Protein AF-A0A1J3G6I6-F1 (afdb_monomer_lite)

Secondary structure (DSSP, 8-state):
------------------------PPPPS-----HHHHHHHHHHHHHHHHHHHS---SSHHHHHHHHHHHHHHTSS---HHHHHHHHHHHHTT--HHHHHHHHHHHHHHHHHHHHHHT-

Radius of 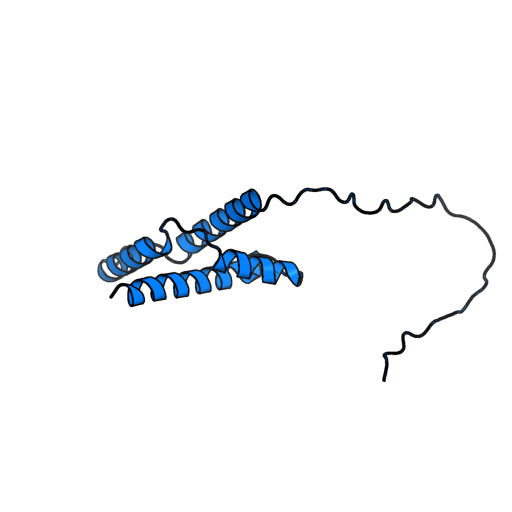gyration: 25.13 Å; chains: 1; bounding box: 49×40×76 Å

InterPro domains:
  IPR000092 Polyprenyl synthetase-like [PF00348] (64-119)
  IPR008949 Isoprenoid synthase domain superfamily [G3DSA:1.10.600.10] (36-119)
  IPR008949 Isoprenoid synthase domain superfamily [SSF48576] (38-119)

Structure (mmCIF, N/CA/C/O backbone):
data_AF-A0A1J3G6I6-F1
#
_entry.id   AF-A0A1J3G6I6-F1
#
loop_
_atom_site.group_PDB
_atom_site.id
_atom_site.type_symbol
_atom_site.label_atom_id
_atom_site.label_alt_id
_atom_site.label_comp_id
_atom_site.label_asym_id
_atom_site.label_entity_id
_atom_site.label_seq_id
_atom_site.pdbx_PDB_ins_code
_atom_site.Cartn_x
_atom_site.Cartn_y
_atom_site.Cartn_z
_atom_site.occupancy
_atom_site.B_iso_or_equiv
_atom_site.auth_seq_id
_atom_site.auth_comp_id
_atom_site.auth_asym_id
_atom_site.auth_atom_id
_atom_site.pdbx_PDB_model_num
ATOM 1 N N . MET A 1 1 ? -23.377 -26.642 28.041 1.00 45.34 1 MET A N 1
ATOM 2 C CA . MET A 1 1 ? -22.187 -25.865 28.446 1.00 45.34 1 MET A CA 1
ATOM 3 C C . MET A 1 1 ? -22.392 -24.410 28.052 1.00 45.34 1 MET A C 1
ATOM 5 O O . MET A 1 1 ? -22.460 -24.117 26.869 1.00 45.34 1 MET A O 1
ATOM 9 N N . ARG A 1 2 ? -22.586 -23.530 29.040 1.00 39.66 2 ARG A N 1
ATOM 10 C CA . ARG A 1 2 ? -22.661 -22.064 28.912 1.00 39.66 2 ARG A CA 1
ATOM 11 C C . ARG A 1 2 ? -21.698 -21.482 29.962 1.00 39.66 2 ARG A C 1
ATOM 13 O O . ARG A 1 2 ? -21.646 -22.069 31.049 1.00 39.66 2 ARG A O 1
ATOM 20 N N . PRO A 1 3 ? -20.928 -20.415 29.690 1.00 40.28 3 PRO A N 1
ATOM 21 C CA . PRO A 1 3 ? -19.975 -19.895 30.665 1.00 40.28 3 PRO A CA 1
ATOM 22 C C . PRO A 1 3 ? -20.711 -19.237 31.835 1.00 40.28 3 PRO A C 1
ATOM 24 O O . PRO A 1 3 ? -21.646 -18.461 31.645 1.00 40.28 3 PRO A O 1
ATOM 27 N N . ARG A 1 4 ? -20.285 -19.592 33.049 1.00 39.97 4 ARG A N 1
ATOM 28 C CA . ARG A 1 4 ? -20.741 -19.031 34.321 1.00 39.97 4 ARG A CA 1
ATOM 29 C C . ARG A 1 4 ? -20.106 -17.652 34.499 1.00 39.97 4 ARG A C 1
ATOM 31 O O . ARG A 1 4 ? -18.897 -17.577 34.685 1.00 39.97 4 ARG A O 1
ATOM 38 N N . TYR A 1 5 ? -20.907 -16.593 34.511 1.00 42.34 5 TYR A N 1
ATOM 39 C CA . TYR A 1 5 ? -20.525 -15.361 35.198 1.00 42.34 5 TYR A CA 1
ATOM 40 C C . TYR A 1 5 ? -21.122 -15.420 36.603 1.00 42.34 5 TYR A C 1
ATOM 42 O O . TYR A 1 5 ? -22.336 -15.424 36.792 1.00 42.34 5 TYR A O 1
ATOM 50 N N . THR A 1 6 ? -20.243 -15.580 37.585 1.00 43.16 6 THR A N 1
ATOM 51 C CA . THR A 1 6 ? -20.537 -15.588 39.016 1.00 43.16 6 THR A CA 1
ATOM 52 C C . THR A 1 6 ? -21.027 -14.214 39.462 1.00 43.16 6 THR A C 1
ATOM 54 O O . THR A 1 6 ? -20.277 -13.242 39.416 1.00 43.16 6 THR A O 1
ATOM 57 N N . ALA A 1 7 ? -22.276 -14.146 39.922 1.00 40.06 7 ALA A N 1
ATOM 58 C CA . ALA A 1 7 ? -22.781 -13.039 40.720 1.00 40.06 7 ALA A CA 1
ATOM 59 C C . ALA A 1 7 ? -22.099 -13.075 42.096 1.00 40.06 7 ALA A C 1
ATOM 61 O O . ALA A 1 7 ? -22.251 -14.042 42.840 1.00 40.06 7 ALA A O 1
ATOM 62 N N . PHE A 1 8 ? -21.327 -12.038 42.418 1.00 37.97 8 PHE A N 1
ATOM 63 C CA . PHE A 1 8 ? -20.769 -11.832 43.750 1.00 37.97 8 PHE A CA 1
ATOM 64 C C . PHE A 1 8 ? -21.633 -10.792 44.471 1.00 37.97 8 PHE A C 1
ATOM 66 O O . PHE A 1 8 ? -21.494 -9.589 44.264 1.00 37.97 8 PHE A O 1
ATOM 73 N N . THR A 1 9 ? -22.581 -11.270 45.272 1.00 41.25 9 THR A N 1
ATOM 74 C CA . THR A 1 9 ? -23.366 -10.473 46.222 1.00 41.25 9 THR A CA 1
ATOM 75 C C . THR A 1 9 ? -22.739 -10.579 47.602 1.00 41.25 9 THR A C 1
ATOM 77 O O . THR A 1 9 ? -22.833 -11.641 48.211 1.00 41.25 9 THR A O 1
ATOM 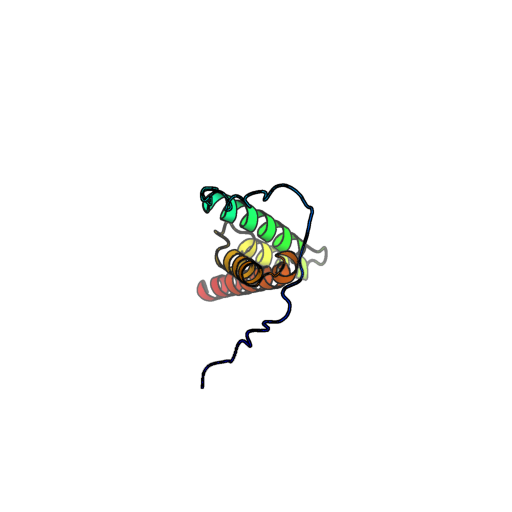80 N N . VAL A 1 10 ? -22.177 -9.486 48.127 1.00 38.53 10 VAL A N 1
ATOM 81 C CA . VAL A 1 10 ? -22.011 -9.294 49.576 1.00 38.53 10 VAL A CA 1
ATOM 82 C C . VAL A 1 10 ? -22.066 -7.799 49.909 1.00 38.53 10 VAL A C 1
ATOM 84 O O . VAL A 1 10 ? -21.347 -7.010 49.304 1.00 38.53 10 VAL A O 1
ATOM 87 N N . GLY A 1 11 ? -22.867 -7.439 50.916 1.00 36.53 11 GLY A N 1
ATOM 88 C CA . GLY A 1 11 ? -22.573 -6.296 51.784 1.00 36.53 11 GLY A CA 1
ATOM 89 C C . GLY A 1 11 ? -23.584 -5.152 51.774 1.00 36.53 11 GLY A C 1
ATOM 90 O O . GLY A 1 11 ? -23.340 -4.113 51.172 1.00 36.53 11 GLY A O 1
ATOM 91 N N . LEU A 1 12 ? -24.679 -5.306 52.529 1.00 42.12 12 LEU A N 1
ATOM 92 C CA . LEU A 1 12 ? -25.415 -4.170 53.088 1.00 42.12 12 LEU A CA 1
ATOM 93 C C . LEU A 1 12 ? -24.504 -3.441 54.090 1.00 42.12 12 LEU A C 1
ATOM 95 O O . LEU A 1 12 ? -24.192 -3.975 55.151 1.00 42.12 12 LEU A O 1
ATOM 99 N N . GLY A 1 13 ? -24.100 -2.222 53.741 1.00 33.44 13 GLY A N 1
ATOM 100 C CA . GLY A 1 13 ? -23.400 -1.276 54.604 1.00 33.44 13 GLY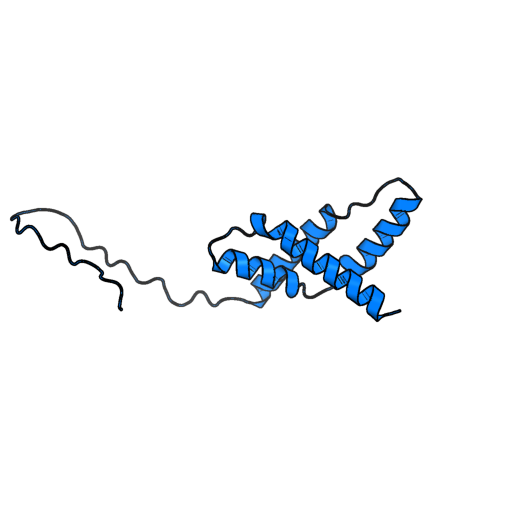 A CA 1
ATOM 101 C C . GLY A 1 13 ? -24.034 0.102 54.446 1.00 33.44 13 GLY A C 1
ATOM 102 O O . GLY A 1 13 ? -24.145 0.627 53.343 1.00 33.44 13 GLY A O 1
ATOM 103 N N . SER A 1 14 ? -24.521 0.632 55.560 1.00 34.94 14 SER A N 1
ATOM 104 C CA . SER A 1 14 ? -25.319 1.846 55.686 1.00 34.94 14 SER A CA 1
ATOM 105 C C . SER A 1 14 ? -24.463 3.124 55.650 1.00 34.94 14 SER A C 1
ATOM 107 O O . SER A 1 14 ? -23.367 3.144 56.199 1.00 34.94 14 SER A O 1
ATOM 109 N N . LEU A 1 15 ? -25.062 4.194 55.110 1.00 39.66 15 LEU A N 1
ATOM 110 C CA . LEU A 1 15 ? -24.816 5.627 55.358 1.00 39.66 15 LEU A CA 1
ATOM 111 C C . LEU A 1 15 ? -23.665 6.368 54.636 1.00 39.66 15 LEU A C 1
ATOM 113 O O . LEU A 1 15 ? -22.507 6.353 55.033 1.00 39.66 15 LEU A O 1
ATOM 117 N N . SER A 1 16 ? -24.129 7.252 53.741 1.00 38.47 16 SER A N 1
ATOM 118 C CA . SER A 1 16 ? -23.799 8.689 53.690 1.00 38.47 16 SER A CA 1
ATOM 119 C C . SER A 1 16 ? -22.622 9.164 52.827 1.00 38.47 16 SER A C 1
ATOM 121 O O . SER A 1 16 ? -21.460 8.926 53.126 1.00 38.47 16 SER A O 1
ATOM 123 N N . ARG A 1 17 ? -22.994 10.054 51.887 1.00 39.34 17 ARG A N 1
ATOM 124 C CA . ARG A 1 17 ? -22.190 10.916 50.993 1.00 39.34 17 ARG A CA 1
ATOM 125 C C . ARG A 1 17 ? -21.659 10.227 49.735 1.00 39.34 17 ARG A C 1
ATOM 127 O O . ARG A 1 17 ? -20.797 9.373 49.809 1.00 39.34 17 ARG A O 1
ATOM 134 N N . LEU A 1 18 ? -22.121 10.679 48.568 1.00 35.88 18 LEU A N 1
ATOM 135 C CA . LEU A 1 18 ? -21.325 11.494 47.640 1.00 35.88 18 LEU A CA 1
ATOM 136 C C . LEU A 1 18 ? -22.104 11.718 46.330 1.00 35.88 18 LEU A C 1
ATOM 138 O O . LEU A 1 18 ? -22.499 10.784 45.647 1.00 35.88 18 LEU A O 1
ATOM 142 N N . HIS A 1 19 ? -22.302 13.002 46.032 1.00 38.47 19 HIS A N 1
ATOM 143 C CA . HIS A 1 19 ? -22.221 13.629 44.715 1.00 38.47 19 HIS A CA 1
ATOM 144 C C . HIS A 1 19 ? -22.934 12.962 43.529 1.00 38.47 19 HIS A C 1
ATOM 146 O O . HIS A 1 19 ? -22.472 11.984 42.958 1.00 38.47 19 HIS A O 1
ATOM 152 N N . HIS A 1 20 ? -23.996 13.643 43.081 1.00 36.84 20 HIS A N 1
ATOM 153 C CA . HIS A 1 20 ? -24.236 13.949 41.668 1.00 36.84 20 HIS A CA 1
ATOM 154 C C . HIS A 1 20 ? -23.923 12.783 40.714 1.00 36.84 20 HIS A C 1
ATOM 156 O O . HIS A 1 20 ? -22.848 12.715 40.117 1.00 36.84 20 HIS A O 1
ATOM 162 N N . ARG A 1 21 ? -24.898 11.879 40.536 1.00 40.81 21 ARG A N 1
ATOM 163 C CA . ARG A 1 21 ? -24.950 10.988 39.370 1.00 40.81 21 ARG A CA 1
ATOM 164 C C . ARG A 1 21 ? -24.906 11.864 38.113 1.00 40.81 21 ARG A C 1
ATOM 166 O O . ARG A 1 21 ? -25.940 12.311 37.624 1.00 40.81 21 ARG A O 1
ATOM 173 N N . ARG A 1 22 ? -23.702 12.124 37.597 1.00 40.62 22 ARG A N 1
ATOM 174 C CA . ARG A 1 22 ? -23.511 12.523 36.208 1.00 40.62 22 ARG A CA 1
ATOM 175 C C . ARG A 1 22 ? -24.060 11.367 35.390 1.00 40.62 22 ARG A C 1
ATOM 177 O O . ARG A 1 22 ? -23.495 10.276 35.396 1.00 40.62 22 ARG A O 1
ATOM 184 N N . PHE A 1 23 ? -25.197 11.605 34.750 1.00 43.56 23 PHE A N 1
ATOM 185 C CA . PHE A 1 23 ? -25.584 10.857 33.569 1.00 43.56 23 PHE A CA 1
ATOM 186 C C . PHE A 1 23 ? -24.349 10.801 32.666 1.00 43.56 23 PHE A C 1
ATOM 188 O O . PHE A 1 23 ? -23.887 11.837 32.188 1.00 43.56 23 PHE A O 1
ATOM 195 N N . LEU A 1 24 ? -23.778 9.610 32.483 1.00 47.78 24 LEU A N 1
ATOM 196 C CA . LEU A 1 24 ? -22.947 9.349 31.320 1.00 47.78 24 LEU A CA 1
ATOM 197 C C . LEU A 1 24 ? -23.906 9.469 30.139 1.00 47.78 24 LEU A C 1
ATOM 199 O O . LEU A 1 24 ? -24.687 8.559 29.869 1.00 47.78 24 LEU A O 1
ATOM 203 N N . THR A 1 25 ? -23.947 10.650 29.531 1.00 51.09 25 THR A N 1
ATOM 204 C CA . THR A 1 25 ? -24.612 10.861 28.251 1.00 51.09 25 THR A CA 1
ATOM 205 C C . THR A 1 25 ? -24.069 9.803 27.301 1.00 51.09 25 THR A C 1
ATOM 207 O O . THR A 1 25 ? -22.852 9.708 27.126 1.00 51.09 25 THR A O 1
ATOM 210 N N . ALA A 1 26 ? -24.954 8.972 26.745 1.00 54.25 26 ALA A N 1
ATOM 211 C CA . ALA A 1 26 ? -24.592 8.074 25.660 1.00 54.25 26 ALA A CA 1
ATOM 212 C C . ALA A 1 26 ? -23.835 8.883 24.589 1.00 54.25 26 ALA A C 1
ATOM 214 O O . ALA A 1 26 ? -24.193 10.045 24.365 1.00 54.25 26 ALA A O 1
ATOM 215 N N . PRO A 1 27 ? -22.779 8.330 23.967 1.00 52.47 27 PRO A N 1
ATOM 216 C CA . PRO A 1 27 ? -22.106 9.023 22.878 1.00 52.47 27 PRO A CA 1
ATOM 217 C C . PRO A 1 27 ? -23.146 9.406 21.818 1.00 52.47 27 PRO A C 1
ATOM 219 O O . PRO A 1 27 ? -23.988 8.586 21.447 1.00 52.47 27 PRO A O 1
ATOM 222 N N . ASN A 1 28 ? -23.129 10.674 21.398 1.00 51.97 28 ASN A N 1
ATOM 223 C CA . ASN A 1 28 ? -24.038 11.195 20.379 1.00 51.97 28 ASN A CA 1
ATOM 224 C C . ASN A 1 28 ? -23.942 10.321 19.112 1.00 51.97 28 ASN A C 1
ATOM 226 O O . ASN A 1 28 ? -22.837 10.141 18.601 1.00 51.97 28 ASN A O 1
ATOM 230 N N . PRO A 1 29 ? -25.058 9.797 18.576 1.00 58.84 29 PRO A N 1
ATOM 231 C CA . PRO A 1 29 ? -25.045 8.853 17.458 1.00 58.84 29 PRO A CA 1
ATOM 232 C C . PRO A 1 29 ? -24.889 9.521 16.078 1.00 58.84 29 PRO A C 1
ATOM 234 O O . PRO A 1 29 ? -25.457 9.042 15.103 1.00 58.84 29 PRO A O 1
ATOM 237 N N . SER A 1 30 ? -24.155 10.630 15.957 1.00 61.00 30 SER A N 1
ATOM 238 C CA . SER A 1 30 ? -24.080 11.358 14.682 1.00 61.00 30 SER A CA 1
ATOM 239 C C . SER A 1 30 ? -22.781 12.144 14.489 1.00 61.00 30 SER A C 1
ATOM 241 O O . SER A 1 30 ? -22.809 13.356 14.281 1.00 61.00 30 SER A O 1
ATOM 243 N N . GLU A 1 31 ? -21.636 11.469 14.527 1.00 65.56 31 GLU A N 1
ATOM 244 C CA . GLU A 1 31 ? -20.611 11.825 13.543 1.00 65.56 31 GLU A CA 1
ATOM 245 C C . GLU A 1 31 ? -20.887 10.958 12.320 1.00 65.56 31 GLU A C 1
ATOM 247 O O . GLU A 1 31 ? -20.706 9.741 12.355 1.00 65.56 31 GLU A O 1
ATOM 252 N N . ASP A 1 32 ? -21.439 11.574 11.277 1.00 84.00 32 ASP A N 1
ATOM 253 C CA . ASP A 1 32 ? -21.668 10.891 10.011 1.00 84.00 32 ASP A CA 1
ATOM 254 C C . ASP A 1 32 ? -20.298 10.491 9.445 1.00 84.00 32 ASP A C 1
ATOM 256 O O . ASP A 1 32 ? -19.413 11.333 9.266 1.00 84.00 32 ASP A O 1
ATOM 260 N N . PHE A 1 33 ? -20.069 9.192 9.262 1.00 90.88 33 PHE A N 1
ATOM 261 C CA . PHE A 1 33 ? -18.776 8.695 8.808 1.00 90.88 33 PHE A CA 1
ATOM 262 C C . PHE A 1 33 ? -18.579 9.056 7.333 1.00 90.88 33 PHE A C 1
ATOM 264 O O . PHE A 1 33 ? -19.152 8.427 6.441 1.00 90.88 33 PHE A O 1
ATOM 271 N N . ASP A 1 34 ? -17.725 10.045 7.068 1.00 95.38 34 ASP A N 1
ATOM 272 C CA . ASP A 1 34 ? -17.334 10.393 5.704 1.00 95.38 34 ASP A CA 1
ATOM 273 C C . ASP A 1 34 ? -16.329 9.369 5.157 1.00 95.38 34 ASP A C 1
ATOM 275 O O . ASP A 1 34 ? -15.106 9.468 5.323 1.00 95.38 34 ASP A O 1
ATOM 279 N N . PHE A 1 35 ? -16.871 8.370 4.465 1.00 94.75 35 PHE A N 1
ATOM 280 C CA . PHE A 1 35 ? -16.090 7.327 3.812 1.00 94.75 35 PHE A CA 1
ATOM 281 C C . PHE A 1 35 ? -15.110 7.880 2.769 1.00 94.75 35 PHE A C 1
ATOM 283 O O . PHE A 1 35 ? -14.003 7.355 2.622 1.00 94.75 35 PHE A O 1
ATOM 290 N N . ILE A 1 36 ? -15.487 8.930 2.038 1.00 95.25 36 ILE A N 1
ATOM 291 C CA . ILE A 1 36 ? -14.661 9.477 0.957 1.00 95.25 36 ILE A CA 1
ATOM 292 C C . ILE A 1 36 ? -13.450 10.188 1.553 1.00 95.25 36 ILE A C 1
ATOM 294 O O . ILE A 1 36 ? -12.319 9.951 1.112 1.00 95.25 36 ILE A O 1
ATOM 298 N N . LEU A 1 37 ? -13.662 10.981 2.603 1.00 95.94 37 LEU A N 1
ATOM 299 C CA . LEU A 1 37 ? -12.584 11.614 3.356 1.00 95.94 37 LEU A CA 1
ATOM 300 C C . LEU A 1 37 ? -11.674 10.574 4.025 1.00 95.94 37 LEU A C 1
ATOM 302 O O . LEU A 1 37 ? -10.448 10.706 3.962 1.00 95.94 37 LEU A O 1
ATOM 306 N N . TYR A 1 38 ? -12.243 9.513 4.608 1.00 95.88 38 TYR A N 1
ATOM 307 C CA . TYR A 1 38 ? -11.469 8.408 5.182 1.00 95.88 38 TYR A CA 1
ATOM 308 C C . TYR A 1 38 ? -10.553 7.758 4.137 1.00 95.88 38 TYR A C 1
ATOM 310 O O . TYR A 1 38 ? -9.336 7.677 4.336 1.00 95.88 38 TYR A O 1
ATOM 318 N N . MET A 1 39 ? -11.114 7.358 2.992 1.00 96.81 39 MET A N 1
ATOM 319 C CA . MET A 1 39 ? -10.361 6.743 1.897 1.00 96.81 39 MET A CA 1
ATOM 320 C C . MET A 1 39 ? -9.257 7.667 1.376 1.00 96.81 39 MET A C 1
ATOM 322 O O . MET A 1 39 ? -8.124 7.220 1.192 1.00 96.81 39 MET A O 1
ATOM 326 N N . ALA A 1 40 ? -9.555 8.955 1.178 1.00 96.06 40 ALA A N 1
ATOM 327 C CA . ALA A 1 40 ? -8.586 9.934 0.693 1.00 96.06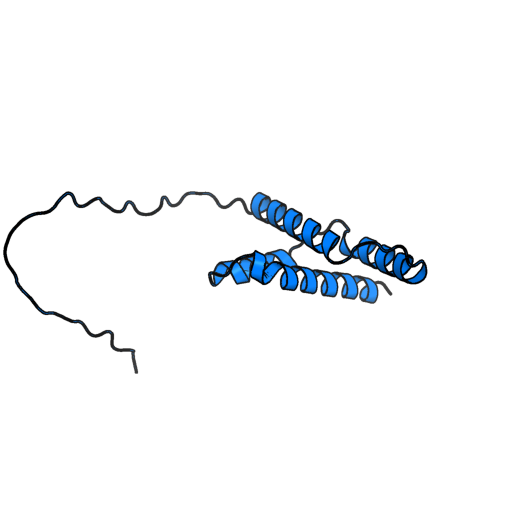 40 ALA A CA 1
ATOM 328 C C . ALA A 1 40 ? -7.409 10.116 1.667 1.00 96.06 40 ALA A C 1
ATOM 330 O O . ALA A 1 40 ? -6.245 10.101 1.252 1.00 96.06 40 ALA A O 1
ATOM 331 N N . ASN A 1 41 ? -7.694 10.226 2.967 1.00 96.75 41 ASN A N 1
ATOM 332 C CA . ASN A 1 41 ? -6.670 10.383 3.999 1.00 96.75 41 ASN A CA 1
ATOM 333 C C . ASN A 1 41 ? -5.771 9.148 4.100 1.00 96.75 41 ASN A C 1
ATOM 335 O O . ASN A 1 41 ? -4.543 9.278 4.098 1.00 96.75 41 ASN A O 1
ATOM 339 N N . LYS A 1 42 ? -6.357 7.946 4.120 1.00 96.88 42 LYS A N 1
ATOM 340 C CA . LYS A 1 42 ? -5.576 6.704 4.170 1.00 96.88 42 LYS A CA 1
ATOM 341 C C . LYS A 1 42 ? -4.746 6.522 2.902 1.00 96.88 42 LYS A C 1
ATOM 343 O O . LYS A 1 42 ? -3.554 6.240 2.997 1.00 96.88 42 LYS A O 1
ATOM 348 N N . ALA A 1 43 ? -5.324 6.759 1.721 1.00 96.69 43 ALA A N 1
ATOM 349 C CA . ALA A 1 43 ? -4.598 6.685 0.454 1.00 96.69 43 ALA A CA 1
ATOM 350 C C . ALA A 1 43 ? -3.392 7.638 0.426 1.00 96.69 43 ALA A C 1
ATOM 352 O O . ALA A 1 43 ? -2.318 7.249 -0.036 1.00 96.69 43 ALA A O 1
ATOM 353 N N . LYS A 1 44 ? -3.526 8.853 0.974 1.00 96.56 44 LYS A N 1
ATOM 354 C CA . LYS A 1 44 ? -2.417 9.808 1.109 1.00 96.56 44 LYS A CA 1
ATOM 355 C C . LYS A 1 44 ? -1.291 9.265 1.996 1.00 96.56 44 LYS A C 1
ATOM 357 O O . LYS A 1 44 ? -0.130 9.314 1.586 1.00 96.56 44 LYS A O 1
ATOM 362 N N . SER A 1 45 ? -1.617 8.727 3.173 1.00 97.12 45 SER A N 1
ATOM 363 C CA . SER A 1 45 ? -0.632 8.120 4.084 1.00 97.12 45 SER A CA 1
ATOM 364 C C . SER A 1 45 ? 0.071 6.914 3.456 1.00 97.12 45 SER A C 1
ATOM 366 O O . SER A 1 45 ? 1.296 6.812 3.517 1.00 97.12 45 SER A O 1
ATOM 368 N N . ILE A 1 46 ? -0.685 6.045 2.781 1.00 97.75 46 ILE A N 1
ATOM 369 C CA . ILE A 1 46 ? -0.157 4.867 2.083 1.00 97.75 46 ILE A CA 1
ATOM 370 C C . ILE A 1 46 ? 0.765 5.282 0.932 1.00 97.75 46 ILE A C 1
ATOM 372 O O . ILE A 1 46 ? 1.872 4.766 0.823 1.00 97.75 46 ILE A O 1
ATOM 376 N N . ASN A 1 47 ? 0.359 6.244 0.097 1.00 97.12 47 ASN A N 1
ATOM 377 C CA . ASN A 1 47 ? 1.191 6.744 -1.004 1.00 97.12 47 ASN A CA 1
ATOM 378 C C . ASN A 1 47 ? 2.517 7.319 -0.494 1.00 97.12 47 ASN A C 1
ATOM 380 O O . ASN A 1 47 ? 3.566 7.078 -1.094 1.00 97.12 47 ASN A O 1
ATOM 384 N N . LYS A 1 48 ? 2.483 8.041 0.633 1.00 97.00 48 LYS A N 1
ATOM 385 C CA . LYS A 1 48 ? 3.696 8.531 1.293 1.00 97.00 48 LYS A CA 1
ATOM 386 C C . LYS A 1 48 ? 4.598 7.368 1.727 1.00 97.00 48 LYS A C 1
ATOM 388 O O . LYS A 1 48 ? 5.776 7.367 1.383 1.00 97.00 48 LYS A O 1
ATOM 393 N N . ALA A 1 49 ? 4.046 6.366 2.410 1.00 97.62 49 ALA A N 1
ATOM 394 C CA . ALA A 1 49 ? 4.808 5.207 2.875 1.00 97.62 49 ALA A CA 1
ATOM 395 C C . ALA A 1 49 ? 5.394 4.374 1.716 1.00 97.62 49 ALA A C 1
ATOM 397 O O . ALA A 1 49 ? 6.571 4.023 1.743 1.00 97.62 49 ALA A O 1
ATOM 398 N N . LEU A 1 50 ? 4.622 4.117 0.655 1.00 97.06 50 LEU A N 1
ATOM 399 C CA . LEU A 1 50 ? 5.100 3.427 -0.551 1.00 97.06 50 LEU A CA 1
ATOM 400 C C . LEU A 1 50 ? 6.265 4.174 -1.210 1.00 97.06 50 LEU A C 1
ATOM 402 O O . LEU A 1 50 ? 7.252 3.556 -1.615 1.00 97.06 50 LEU A O 1
ATOM 406 N N . ASN A 1 51 ? 6.166 5.503 -1.291 1.00 95.94 51 ASN A N 1
ATOM 407 C CA . ASN A 1 51 ? 7.223 6.341 -1.839 1.00 95.94 51 ASN A CA 1
ATOM 408 C C . ASN A 1 51 ? 8.531 6.228 -1.038 1.00 95.94 51 ASN A C 1
ATOM 410 O O . ASN A 1 51 ? 9.605 6.221 -1.639 1.00 95.94 51 ASN A O 1
ATOM 414 N N . GLU A 1 52 ? 8.434 6.119 0.289 1.00 96.44 52 GLU A N 1
ATOM 415 C CA . GLU A 1 52 ? 9.571 5.943 1.200 1.00 96.44 52 GLU A CA 1
ATOM 416 C C . GLU A 1 52 ? 10.150 4.518 1.154 1.00 96.44 52 GLU A C 1
ATOM 418 O O . GLU A 1 52 ? 11.367 4.351 1.225 1.00 96.44 52 GLU A O 1
ATOM 423 N N . PHE A 1 53 ? 9.313 3.487 0.990 1.00 96.06 53 PHE A N 1
ATOM 424 C CA . PHE A 1 53 ? 9.757 2.087 0.953 1.00 96.06 53 PHE A CA 1
ATOM 425 C C . PHE A 1 53 ? 10.425 1.669 -0.359 1.00 96.06 53 PHE A C 1
ATOM 427 O O . PHE A 1 53 ? 11.195 0.708 -0.365 1.00 96.06 53 PHE A O 1
ATOM 434 N N . VAL A 1 54 ? 10.185 2.390 -1.456 1.00 94.50 54 VAL A N 1
ATOM 435 C CA . VAL A 1 54 ? 10.831 2.130 -2.753 1.00 94.50 54 VAL A CA 1
ATOM 436 C C . VAL A 1 54 ? 11.606 3.371 -3.209 1.00 94.50 54 VAL A C 1
ATOM 438 O O . VAL A 1 54 ? 11.208 4.018 -4.178 1.00 94.50 54 VAL A O 1
ATOM 441 N N . PRO A 1 55 ? 12.700 3.762 -2.528 1.00 94.81 55 PRO A N 1
ATOM 442 C CA . PRO A 1 55 ? 13.425 4.981 -2.867 1.00 94.81 55 PRO A CA 1
ATOM 443 C C . PRO A 1 55 ? 14.204 4.807 -4.173 1.00 94.81 55 PRO A C 1
ATOM 445 O O . PRO A 1 55 ? 14.748 3.734 -4.437 1.00 94.81 55 PRO A O 1
ATOM 448 N N . LEU A 1 56 ? 14.331 5.865 -4.973 1.00 93.00 56 LEU A N 1
ATOM 449 C CA . LEU A 1 56 ? 15.280 5.863 -6.090 1.00 93.00 56 LEU A CA 1
ATOM 450 C C . LEU A 1 56 ? 16.715 5.703 -5.568 1.00 93.00 56 LEU A C 1
ATOM 452 O O . LEU A 1 56 ? 17.023 6.038 -4.423 1.00 93.00 56 LEU A O 1
ATOM 456 N N . CYS A 1 57 ? 17.598 5.161 -6.400 1.00 90.75 57 CYS A N 1
ATOM 457 C CA . CYS A 1 57 ? 18.999 4.962 -6.047 1.00 90.75 57 CYS A CA 1
ATOM 458 C C . CYS A 1 57 ? 19.921 5.350 -7.199 1.00 90.75 57 CYS A C 1
ATOM 460 O O . CYS A 1 57 ? 19.532 5.284 -8.359 1.00 90.75 57 CYS A O 1
ATOM 462 N N . THR A 1 58 ? 21.161 5.701 -6.870 1.00 92.31 58 THR A N 1
ATOM 463 C CA . THR A 1 58 ? 22.175 6.161 -7.832 1.00 92.31 58 THR A CA 1
ATOM 464 C C . THR A 1 58 ? 22.810 5.038 -8.648 1.00 92.31 58 THR A C 1
ATOM 466 O O . THR A 1 58 ? 23.374 5.304 -9.703 1.00 92.31 58 THR A O 1
ATOM 469 N N . ASN A 1 59 ? 22.723 3.782 -8.192 1.00 95.31 59 ASN A N 1
ATOM 470 C CA . ASN A 1 59 ? 23.202 2.637 -8.966 1.00 95.31 59 ASN A CA 1
ATOM 471 C C . ASN A 1 59 ? 22.401 2.535 -10.283 1.00 95.31 59 ASN A C 1
ATOM 473 O O . ASN A 1 59 ? 21.190 2.334 -10.205 1.00 95.31 59 ASN A O 1
ATOM 477 N N . PRO A 1 60 ? 23.034 2.616 -11.471 1.00 89.81 60 PRO A N 1
ATOM 478 C CA . PRO A 1 60 ? 22.306 2.705 -12.741 1.00 89.81 60 PRO A CA 1
ATOM 479 C C . PRO A 1 60 ? 21.409 1.502 -13.062 1.00 89.81 60 PRO A C 1
ATOM 481 O O . PRO A 1 60 ? 20.330 1.672 -13.630 1.00 89.81 60 PRO A O 1
ATOM 484 N N . PHE A 1 61 ? 21.824 0.286 -12.691 1.00 89.81 61 PHE A N 1
ATOM 485 C CA . PHE A 1 61 ? 21.031 -0.926 -12.920 1.00 89.81 61 PHE A CA 1
ATOM 486 C C . PHE A 1 61 ? 19.807 -0.961 -12.005 1.00 89.81 61 PHE A C 1
ATOM 488 O O . PHE A 1 61 ? 18.681 -1.146 -12.467 1.00 89.81 61 PHE A O 1
ATOM 495 N N . LEU A 1 62 ? 20.014 -0.722 -10.708 1.00 94.12 62 LEU A N 1
ATOM 496 C CA . LEU A 1 62 ? 18.919 -0.678 -9.741 1.00 94.12 62 LEU A CA 1
ATOM 497 C C . LEU A 1 62 ? 18.000 0.528 -9.968 1.00 94.12 62 LEU A C 1
ATOM 499 O O . LEU A 1 62 ? 16.806 0.419 -9.707 1.00 94.12 62 LEU A O 1
ATOM 503 N N . HIS A 1 63 ? 18.520 1.646 -10.484 1.00 94.94 63 HIS A N 1
ATOM 504 C CA . HIS A 1 63 ? 17.732 2.833 -10.810 1.00 94.94 63 HIS A CA 1
ATOM 505 C C . HIS A 1 63 ? 16.606 2.484 -11.777 1.00 94.94 63 HIS A C 1
ATOM 507 O O . HIS A 1 63 ? 15.447 2.719 -11.454 1.00 94.94 63 HIS A O 1
ATOM 513 N N . LYS A 1 64 ? 16.932 1.863 -12.920 1.00 94.94 64 LYS A N 1
ATOM 514 C CA . LYS A 1 64 ? 15.935 1.487 -13.936 1.00 94.94 64 LYS A CA 1
ATOM 515 C C . LYS A 1 64 ? 14.869 0.542 -13.380 1.00 94.94 64 LYS A C 1
ATOM 517 O O . LYS A 1 64 ? 13.686 0.731 -13.639 1.00 94.94 64 LYS A O 1
ATOM 522 N N . ILE A 1 65 ? 15.277 -0.448 -12.581 1.00 94.19 65 ILE A N 1
ATOM 523 C CA . ILE A 1 65 ? 14.340 -1.391 -11.953 1.00 94.19 65 ILE A CA 1
ATOM 524 C C . ILE A 1 65 ? 13.410 -0.652 -10.984 1.00 94.19 65 ILE A C 1
ATOM 526 O O . ILE A 1 65 ? 12.195 -0.817 -11.045 1.00 94.19 65 ILE A O 1
ATOM 530 N N . ARG A 1 66 ? 13.956 0.196 -10.105 1.00 94.81 66 ARG A N 1
ATOM 531 C CA . ARG A 1 66 ? 13.155 0.937 -9.120 1.00 94.81 66 ARG A CA 1
ATOM 532 C C . ARG A 1 66 ? 12.265 1.991 -9.761 1.00 94.81 66 ARG A C 1
ATOM 534 O O . ARG A 1 66 ? 11.164 2.216 -9.275 1.00 94.81 66 ARG A O 1
ATOM 541 N N . GLU A 1 67 ? 12.713 2.619 -10.837 1.00 95.12 67 GLU A N 1
ATOM 542 C CA . GLU A 1 67 ? 11.908 3.532 -11.641 1.00 95.12 67 GLU A CA 1
ATOM 543 C C . GLU A 1 67 ? 10.691 2.809 -12.233 1.00 95.12 67 GLU A C 1
ATOM 545 O O . GLU A 1 67 ? 9.565 3.259 -12.021 1.00 95.12 67 GLU A O 1
ATOM 550 N N . ALA A 1 68 ? 10.891 1.640 -12.851 1.00 93.38 68 ALA A N 1
ATOM 551 C CA . ALA A 1 68 ? 9.801 0.812 -13.369 1.00 93.38 68 ALA A CA 1
ATOM 552 C C . ALA A 1 68 ? 8.843 0.339 -12.259 1.00 93.38 68 ALA A C 1
ATOM 554 O O . ALA A 1 68 ? 7.627 0.458 -12.396 1.00 93.38 68 ALA A O 1
ATOM 555 N N . MET A 1 69 ? 9.371 -0.124 -11.118 1.00 94.25 69 MET A N 1
ATOM 556 C CA . MET A 1 69 ? 8.546 -0.495 -9.959 1.00 94.25 69 MET A CA 1
ATOM 557 C C . MET A 1 69 ? 7.689 0.680 -9.480 1.00 94.25 69 MET A C 1
ATOM 559 O O . MET A 1 69 ? 6.497 0.521 -9.221 1.00 94.25 69 MET A O 1
ATOM 563 N N . ARG A 1 70 ? 8.293 1.867 -9.349 1.00 95.38 70 ARG A N 1
ATOM 564 C CA . ARG A 1 70 ? 7.611 3.076 -8.873 1.00 95.38 70 ARG A CA 1
ATOM 565 C C . ARG A 1 70 ? 6.558 3.559 -9.858 1.00 95.38 70 ARG A C 1
ATOM 567 O O . ARG A 1 70 ? 5.517 4.013 -9.399 1.00 95.38 70 ARG A O 1
ATOM 574 N N . TYR A 1 71 ? 6.805 3.448 -11.161 1.00 93.38 71 TYR A N 1
ATOM 575 C CA . TYR A 1 71 ? 5.847 3.826 -12.198 1.00 93.38 71 TYR A CA 1
ATOM 576 C C . TYR A 1 71 ? 4.503 3.113 -12.005 1.00 93.38 71 TYR A C 1
ATOM 578 O O . TYR A 1 71 ? 3.474 3.773 -11.860 1.00 93.38 71 TYR A O 1
ATOM 586 N N . SER A 1 72 ? 4.515 1.783 -11.895 1.00 92.69 72 SER A N 1
ATOM 587 C CA . SER A 1 72 ? 3.283 1.010 -11.705 1.00 92.69 72 SER A CA 1
ATOM 588 C C . SER A 1 72 ? 2.722 1.166 -10.290 1.00 92.69 72 SER A C 1
ATOM 590 O O . SER A 1 72 ? 1.526 1.400 -10.116 1.00 92.69 72 SER A O 1
ATOM 592 N N . LEU A 1 73 ? 3.576 1.099 -9.262 1.00 95.25 73 LEU A N 1
ATOM 593 C CA . LEU A 1 73 ? 3.153 1.115 -7.857 1.00 95.25 73 LEU A CA 1
ATOM 594 C C . LEU A 1 73 ? 2.562 2.462 -7.417 1.00 95.25 73 LEU A C 1
ATOM 596 O O . LEU A 1 73 ? 1.567 2.493 -6.690 1.00 95.25 73 LEU A O 1
ATOM 600 N N . LEU A 1 74 ? 3.168 3.577 -7.832 1.00 94.06 74 LEU A N 1
ATOM 601 C CA . LEU A 1 74 ? 2.764 4.937 -7.452 1.00 94.06 74 LEU A CA 1
ATOM 602 C C . LEU A 1 74 ? 1.792 5.576 -8.454 1.00 94.06 74 LEU A C 1
ATOM 604 O O . LEU A 1 74 ? 1.430 6.740 -8.286 1.00 94.06 74 LEU A O 1
ATOM 608 N N . SER A 1 75 ? 1.344 4.819 -9.459 1.00 89.06 75 SER A N 1
ATOM 609 C CA . SER A 1 75 ? 0.253 5.228 -10.342 1.00 89.06 75 SER A CA 1
ATOM 610 C C . SER A 1 75 ? -1.037 5.506 -9.555 1.00 89.06 75 SER A C 1
ATOM 612 O O . SER A 1 75 ? -1.201 5.108 -8.395 1.00 89.06 75 SER A O 1
ATOM 614 N N . ASN A 1 76 ? -1.957 6.250 -10.170 1.00 77.81 76 ASN A N 1
ATOM 615 C CA . ASN A 1 76 ? -3.167 6.709 -9.500 1.00 77.81 76 ASN A CA 1
ATOM 616 C C . ASN A 1 76 ? -4.133 5.533 -9.255 1.00 77.81 76 ASN A C 1
ATOM 618 O O . ASN A 1 76 ? -4.871 5.123 -10.148 1.00 77.81 76 ASN A O 1
ATOM 622 N N . GLY A 1 77 ? -4.130 4.990 -8.037 1.00 84.62 77 GLY A N 1
ATOM 623 C CA . GLY A 1 77 ? -4.997 3.890 -7.611 1.00 84.62 77 GLY A CA 1
ATOM 624 C C . GLY A 1 77 ? -5.898 4.281 -6.441 1.00 84.62 77 GLY A C 1
ATOM 625 O O . GLY A 1 77 ? -5.550 5.128 -5.623 1.00 84.62 77 GLY A O 1
ATOM 626 N N . LYS A 1 78 ? -7.052 3.614 -6.308 1.00 90.94 78 LYS A N 1
ATOM 627 C CA . LYS A 1 78 ? -8.001 3.834 -5.193 1.00 90.94 78 LYS A CA 1
ATOM 628 C C . LY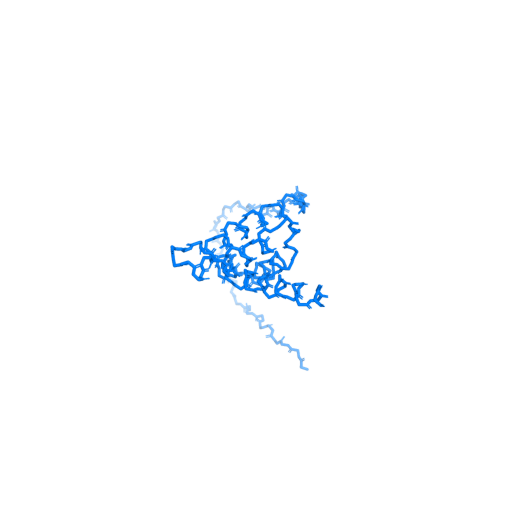S A 1 78 ? -7.485 3.343 -3.831 1.00 90.94 78 LYS A C 1
ATOM 630 O O . LYS A 1 78 ? -8.123 3.600 -2.817 1.00 90.94 78 LYS A O 1
ATOM 635 N N . ARG A 1 79 ? -6.373 2.595 -3.813 1.00 95.81 79 ARG A N 1
ATOM 636 C CA . ARG A 1 79 ? -5.731 2.032 -2.609 1.00 95.81 79 ARG A CA 1
ATOM 637 C C . ARG A 1 79 ? -6.677 1.213 -1.720 1.00 95.81 79 ARG A C 1
ATOM 639 O O . ARG A 1 79 ? -6.514 1.161 -0.511 1.00 95.81 79 ARG A O 1
ATOM 646 N N . VAL A 1 80 ? -7.657 0.526 -2.310 1.00 97.19 80 VAL A N 1
ATOM 647 C CA . VAL A 1 80 ? -8.684 -0.212 -1.550 1.00 97.19 80 VAL A CA 1
ATOM 648 C C . VAL A 1 80 ? -8.068 -1.295 -0.660 1.00 97.19 80 VAL A C 1
ATOM 650 O O . VAL A 1 80 ? -8.387 -1.376 0.520 1.00 97.19 80 VAL A O 1
ATOM 653 N N . ARG A 1 81 ? -7.145 -2.101 -1.195 1.00 97.62 81 ARG A N 1
ATOM 654 C CA . ARG A 1 81 ? -6.518 -3.221 -0.471 1.00 97.62 81 ARG A CA 1
ATOM 655 C C . ARG A 1 81 ? -5.717 -2.779 0.762 1.00 97.62 81 ARG A C 1
ATOM 657 O O . ARG A 1 81 ? -5.979 -3.311 1.840 1.00 97.62 81 ARG A O 1
ATOM 664 N N . PRO A 1 82 ? -4.782 -1.814 0.663 1.00 98.00 82 PRO A N 1
ATOM 665 C CA . PRO A 1 82 ? -4.057 -1.346 1.835 1.00 98.00 82 PRO A CA 1
ATOM 666 C C . PRO A 1 82 ? -4.987 -0.667 2.844 1.00 98.00 82 PRO A C 1
ATOM 668 O O . PRO A 1 82 ? -4.817 -0.894 4.037 1.00 98.00 82 PRO A O 1
ATOM 671 N N . VAL A 1 83 ? -6.016 0.072 2.409 1.00 98.19 83 VAL A N 1
ATOM 672 C CA . VAL A 1 83 ? -7.001 0.649 3.341 1.00 98.19 83 VAL A CA 1
ATOM 673 C C . VAL A 1 83 ? -7.755 -0.437 4.110 1.00 98.19 83 VAL A C 1
ATOM 675 O O . VAL A 1 83 ? -7.886 -0.323 5.325 1.00 98.19 83 VAL A O 1
ATOM 678 N N . LEU A 1 84 ? -8.179 -1.520 3.452 1.00 98.25 84 LEU A N 1
ATOM 679 C CA . LEU A 1 84 ? -8.812 -2.659 4.131 1.00 98.25 84 LEU A CA 1
ATOM 680 C C . LEU A 1 84 ? -7.879 -3.311 5.161 1.00 98.25 84 LEU A C 1
ATOM 682 O O . LEU A 1 84 ? -8.326 -3.669 6.247 1.00 98.25 84 LEU A O 1
ATOM 686 N N . CYS A 1 85 ? -6.584 -3.430 4.853 1.00 98.44 85 CYS A N 1
ATOM 687 C CA . CYS A 1 85 ? -5.593 -3.941 5.803 1.00 98.44 85 CYS A CA 1
ATOM 688 C C . CYS A 1 85 ? -5.480 -3.047 7.050 1.00 98.44 85 CYS A C 1
ATOM 690 O O . CYS A 1 85 ? -5.412 -3.558 8.169 1.00 98.44 85 CYS A O 1
ATOM 692 N N . LEU A 1 86 ? -5.455 -1.723 6.866 1.00 98.38 86 LEU A N 1
ATOM 693 C CA . LEU A 1 86 ? -5.390 -0.770 7.976 1.00 98.38 86 LEU A CA 1
ATOM 694 C C . LEU A 1 86 ? -6.683 -0.792 8.800 1.00 98.38 86 LEU A C 1
ATOM 696 O O . LEU A 1 86 ? -6.619 -0.909 10.021 1.00 98.38 86 LEU A O 1
ATOM 700 N N . ALA A 1 87 ? -7.841 -0.778 8.139 1.00 97.75 87 ALA A N 1
ATOM 701 C CA . ALA A 1 87 ? -9.147 -0.839 8.788 1.00 97.75 87 ALA A CA 1
ATOM 702 C C . ALA A 1 87 ? -9.328 -2.131 9.603 1.00 97.75 87 ALA A C 1
ATOM 704 O O . ALA A 1 87 ? -9.848 -2.090 10.713 1.00 97.75 87 ALA A O 1
ATOM 705 N N . ALA A 1 88 ? -8.855 -3.276 9.098 1.00 98.38 88 ALA A N 1
ATOM 706 C CA . ALA A 1 88 ? -8.887 -4.539 9.836 1.00 98.38 88 ALA A CA 1
ATOM 707 C C . ALA A 1 88 ? -8.014 -4.503 11.102 1.00 98.38 88 ALA A C 1
ATOM 709 O O . ALA A 1 88 ? -8.391 -5.071 12.125 1.00 98.38 88 ALA A O 1
ATOM 710 N N . CYS A 1 89 ? -6.865 -3.820 11.054 1.00 98.25 89 CYS A N 1
ATOM 711 C CA . CYS A 1 89 ? -6.020 -3.613 12.228 1.00 98.25 89 CYS A CA 1
ATOM 712 C C . CYS A 1 89 ? -6.704 -2.707 13.262 1.00 98.25 89 CYS A C 1
ATOM 714 O O . CYS A 1 89 ? -6.738 -3.045 14.444 1.00 98.25 89 CYS A O 1
ATOM 716 N N . GLU A 1 90 ? -7.300 -1.601 12.815 1.00 96.75 90 GLU A N 1
ATOM 717 C CA . GLU A 1 90 ? -8.052 -0.673 13.669 1.00 96.75 90 GLU A CA 1
ATOM 718 C C . GLU A 1 90 ? -9.262 -1.354 14.322 1.00 96.75 90 GLU A C 1
ATOM 720 O O . GLU A 1 90 ? -9.502 -1.178 15.516 1.00 96.75 90 GLU A O 1
ATOM 725 N N . LEU A 1 91 ? -9.978 -2.198 13.571 1.00 97.50 91 LEU A N 1
ATOM 726 C CA . LEU A 1 91 ? -11.156 -2.932 14.040 1.00 97.50 91 LEU A CA 1
ATOM 727 C C . LEU A 1 91 ? -10.863 -3.815 15.261 1.00 97.50 91 LEU A C 1
ATOM 729 O O . LEU A 1 91 ? -11.715 -3.958 16.135 1.00 97.50 91 LEU A O 1
ATOM 733 N N . VAL A 1 92 ? -9.666 -4.400 15.335 1.00 98.00 92 VAL A N 1
ATOM 734 C CA . VAL A 1 92 ? -9.245 -5.249 16.465 1.00 98.00 92 VAL A CA 1
ATOM 735 C C . VAL A 1 92 ? -8.520 -4.466 17.569 1.00 98.00 92 VAL A C 1
ATOM 737 O O . VAL A 1 92 ? -7.962 -5.072 18.482 1.00 98.00 92 VAL A O 1
ATOM 740 N N . GLY A 1 93 ? -8.525 -3.130 17.504 1.00 97.12 93 GLY A N 1
ATOM 741 C CA . GLY A 1 93 ? -7.887 -2.244 18.484 1.00 97.12 93 GLY A CA 1
ATOM 742 C C . GLY A 1 93 ? -6.392 -1.999 18.253 1.00 97.12 93 GLY A C 1
ATOM 743 O O . GLY A 1 93 ? -5.709 -1.503 19.148 1.00 97.12 93 GLY A O 1
ATOM 744 N N . GLY A 1 94 ? -5.862 -2.356 17.081 1.00 97.31 94 GLY A N 1
ATOM 745 C CA . GLY A 1 94 ? -4.482 -2.076 16.694 1.00 97.31 94 GLY A CA 1
ATOM 746 C C . GLY A 1 94 ? -4.278 -0.651 16.167 1.00 97.31 94 GLY A C 1
ATOM 747 O O . GLY A 1 94 ? -5.220 0.057 15.818 1.00 97.31 94 GLY A O 1
ATOM 748 N N . HIS A 1 95 ? -3.015 -0.231 16.085 1.00 96.88 95 HIS A N 1
ATOM 749 C CA . HIS A 1 95 ? -2.636 1.066 15.523 1.00 96.88 95 HIS A CA 1
ATOM 750 C C . HIS A 1 95 ? -2.247 0.947 14.046 1.00 96.88 95 HIS A C 1
ATOM 752 O O . HIS A 1 95 ? -1.486 0.055 13.672 1.00 96.88 95 HIS A O 1
ATOM 758 N N . GLU A 1 96 ? -2.669 1.915 13.227 1.00 95.44 96 GLU A N 1
ATOM 759 C CA . GLU A 1 96 ? -2.340 1.998 11.793 1.00 95.44 96 GLU A CA 1
ATOM 760 C C . GLU A 1 96 ? -0.835 1.823 11.515 1.00 95.44 96 GLU A C 1
ATOM 762 O O . GLU A 1 96 ? -0.437 1.100 10.601 1.00 95.44 96 GLU A O 1
ATOM 767 N N . SER A 1 97 ? 0.020 2.435 12.339 1.00 96.50 97 SER A N 1
ATOM 768 C CA . SER A 1 97 ? 1.480 2.366 12.206 1.00 96.50 97 SER A CA 1
ATOM 769 C C . SER A 1 97 ? 2.031 0.938 12.279 1.00 96.50 97 SER A C 1
ATOM 771 O O . SER A 1 97 ? 3.023 0.636 11.612 1.00 96.50 97 SER A O 1
ATOM 773 N N . ALA A 1 98 ? 1.380 0.048 13.034 1.00 97.25 98 ALA A N 1
ATOM 774 C CA . ALA A 1 98 ? 1.759 -1.358 13.133 1.00 97.25 98 ALA A CA 1
ATOM 775 C C . ALA A 1 98 ? 1.424 -2.135 11.849 1.00 97.25 98 ALA A C 1
ATOM 777 O O . ALA A 1 98 ? 2.154 -3.054 11.478 1.00 97.25 98 ALA A O 1
ATOM 778 N N . ALA A 1 99 ? 0.362 -1.740 11.140 1.00 98.19 99 ALA A N 1
ATOM 779 C CA . ALA A 1 99 ? -0.092 -2.384 9.909 1.00 98.19 99 ALA A CA 1
ATOM 780 C C . ALA A 1 99 ? 0.426 -1.718 8.623 1.00 98.19 99 ALA A C 1
ATOM 782 O O . ALA A 1 99 ? 0.328 -2.320 7.556 1.00 98.19 99 ALA A O 1
ATOM 783 N N . MET A 1 100 ? 1.017 -0.518 8.692 1.00 98.44 100 MET A N 1
ATOM 784 C CA . MET A 1 100 ? 1.433 0.255 7.511 1.00 98.44 100 MET A CA 1
ATOM 785 C C . MET A 1 100 ? 2.375 -0.514 6.573 1.00 98.44 100 MET A C 1
ATOM 787 O O . MET A 1 100 ? 2.198 -0.486 5.354 1.00 98.44 100 MET A O 1
ATOM 791 N N . ARG A 1 101 ? 3.356 -1.247 7.121 1.00 98.25 101 ARG A N 1
ATOM 792 C CA . ARG A 1 101 ? 4.266 -2.080 6.311 1.00 98.25 101 ARG A CA 1
ATOM 793 C C . ARG A 1 101 ? 3.518 -3.199 5.591 1.00 98.25 101 ARG A C 1
ATOM 795 O O . ARG A 1 101 ? 3.751 -3.414 4.407 1.00 98.25 101 ARG A O 1
ATOM 802 N N . THR A 1 102 ? 2.601 -3.869 6.286 1.00 98.38 102 THR A N 1
ATOM 803 C CA . THR A 1 102 ? 1.774 -4.943 5.721 1.00 98.38 102 THR A CA 1
ATOM 804 C C . THR A 1 102 ? 0.844 -4.411 4.637 1.00 98.38 102 THR A C 1
ATOM 806 O O . THR A 1 102 ? 0.781 -4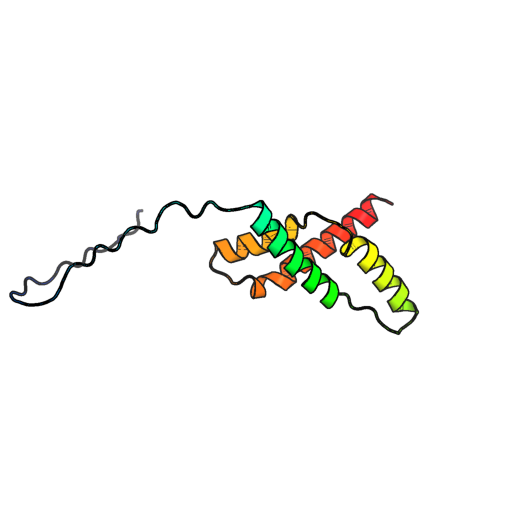.984 3.555 1.00 98.38 102 THR A O 1
ATOM 809 N N . ALA A 1 103 ? 0.190 -3.273 4.878 1.00 98.31 103 ALA A N 1
ATOM 810 C CA . ALA A 1 103 ? -0.650 -2.605 3.892 1.00 98.31 103 ALA A CA 1
ATOM 811 C C . ALA A 1 103 ? 0.148 -2.275 2.617 1.00 98.31 103 ALA A C 1
ATOM 813 O O . ALA A 1 103 ? -0.280 -2.607 1.511 1.00 98.31 103 ALA A O 1
ATOM 814 N N . CYS A 1 104 ? 1.348 -1.706 2.765 1.00 98.12 104 CYS A N 1
ATOM 815 C CA . CYS A 1 104 ? 2.229 -1.429 1.633 1.00 98.12 104 CYS A CA 1
ATOM 816 C C . CYS A 1 104 ? 2.665 -2.704 0.898 1.00 98.12 104 CYS A C 1
ATOM 818 O O . CYS A 1 104 ? 2.651 -2.722 -0.328 1.00 98.12 104 CYS A O 1
ATOM 820 N N . ALA A 1 105 ? 3.007 -3.775 1.619 1.00 98.19 105 ALA A N 1
ATOM 821 C CA . ALA A 1 105 ? 3.387 -5.051 1.014 1.00 98.19 105 ALA A CA 1
ATOM 822 C C . ALA A 1 105 ? 2.248 -5.657 0.177 1.00 98.19 105 ALA A C 1
ATOM 824 O O . ALA A 1 105 ? 2.486 -6.119 -0.937 1.00 98.19 105 ALA A O 1
ATOM 825 N N . VAL A 1 106 ? 1.004 -5.600 0.668 1.00 97.88 106 VAL A N 1
ATOM 826 C CA . VAL A 1 106 ? -0.179 -6.059 -0.080 1.00 97.88 106 VAL A CA 1
ATOM 827 C C . VAL A 1 106 ? -0.359 -5.261 -1.374 1.00 97.88 106 VAL A C 1
ATOM 829 O O . VAL A 1 106 ? -0.629 -5.846 -2.422 1.00 97.88 106 VAL A O 1
ATOM 832 N N . GLU A 1 107 ? -0.179 -3.940 -1.329 1.00 97.62 107 GLU A N 1
ATOM 833 C CA . GLU A 1 107 ? -0.278 -3.099 -2.527 1.00 97.62 107 GLU A CA 1
ATOM 834 C C . GLU A 1 107 ? 0.875 -3.353 -3.514 1.00 97.62 107 GLU A C 1
ATOM 836 O O . GLU A 1 107 ? 0.655 -3.343 -4.722 1.00 97.62 107 GLU A O 1
ATOM 841 N N . MET A 1 108 ? 2.085 -3.648 -3.026 1.00 97.12 108 MET A N 1
ATOM 842 C CA . MET A 1 108 ? 3.216 -4.052 -3.873 1.00 97.12 108 MET A CA 1
ATOM 843 C C . MET A 1 108 ? 2.950 -5.379 -4.589 1.00 97.12 108 MET A C 1
ATOM 845 O O . MET A 1 108 ? 3.197 -5.479 -5.790 1.00 97.12 108 MET A O 1
ATOM 849 N N . ILE A 1 109 ? 2.406 -6.374 -3.880 1.00 96.88 109 ILE A N 1
ATOM 850 C CA . ILE A 1 109 ? 2.005 -7.653 -4.481 1.00 96.88 109 ILE A CA 1
ATOM 851 C C . ILE A 1 109 ? 0.928 -7.412 -5.543 1.00 96.88 109 ILE A C 1
ATOM 853 O O . ILE A 1 109 ? 1.060 -7.901 -6.664 1.00 96.88 109 ILE A O 1
ATOM 857 N N . HIS A 1 110 ? -0.088 -6.603 -5.230 1.00 95.38 110 HIS A N 1
ATOM 858 C CA . HIS A 1 110 ? -1.127 -6.239 -6.192 1.00 95.38 110 HIS A CA 1
ATOM 859 C C . HIS A 1 110 ? -0.561 -5.560 -7.447 1.00 95.38 110 HIS A C 1
ATOM 861 O O . HIS A 1 110 ? -0.924 -5.939 -8.556 1.00 95.38 110 HIS A O 1
ATOM 867 N N . ALA A 1 111 ? 0.333 -4.583 -7.293 1.00 94.69 111 ALA A N 1
ATOM 868 C CA . ALA A 1 111 ? 0.948 -3.916 -8.436 1.00 94.69 111 ALA A CA 1
ATOM 869 C C . ALA A 1 111 ? 1.772 -4.898 -9.285 1.00 94.69 111 ALA A C 1
ATOM 871 O O . ALA A 1 111 ? 1.736 -4.826 -10.510 1.00 94.69 111 ALA A O 1
ATOM 872 N N . SER A 1 112 ? 2.481 -5.837 -8.648 1.00 94.69 112 SER A N 1
ATOM 873 C CA . SER A 1 112 ? 3.257 -6.852 -9.368 1.00 94.69 112 SER A CA 1
ATOM 874 C C . SER A 1 112 ? 2.385 -7.845 -10.136 1.00 94.69 112 SER A C 1
ATOM 876 O O . SER A 1 112 ? 2.785 -8.258 -11.220 1.00 94.69 112 SER A O 1
ATOM 878 N N . SER A 1 113 ? 1.197 -8.187 -9.617 1.00 94.94 113 SER A N 1
ATOM 879 C CA . SER A 1 113 ? 0.270 -9.076 -10.322 1.00 94.94 113 SER A CA 1
ATOM 880 C C . SER A 1 113 ? -0.267 -8.414 -11.586 1.00 94.94 113 SER A C 1
ATOM 882 O O . SER A 1 113 ? -0.254 -9.045 -12.627 1.00 94.94 113 SER A O 1
ATOM 884 N N . LEU A 1 114 ? -0.630 -7.125 -11.533 1.00 92.50 114 LEU A N 1
ATOM 885 C CA . LEU A 1 114 ? -1.100 -6.395 -12.719 1.00 92.50 114 LEU A CA 1
ATOM 886 C C . LEU A 1 114 ? -0.051 -6.359 -13.837 1.00 92.50 114 LEU A C 1
ATOM 888 O O . LEU A 1 114 ? -0.379 -6.589 -14.990 1.00 92.50 114 LEU A O 1
ATOM 892 N N . ILE A 1 115 ? 1.221 -6.133 -13.489 1.00 91.12 115 ILE A N 1
ATOM 893 C CA . ILE A 1 115 ? 2.319 -6.147 -14.470 1.00 91.12 115 ILE A CA 1
ATOM 894 C C . ILE A 1 115 ? 2.445 -7.521 -15.144 1.00 91.12 115 ILE A C 1
ATOM 896 O O . ILE A 1 115 ? 2.786 -7.590 -16.320 1.00 91.12 115 ILE A O 1
ATOM 900 N N . GLN A 1 116 ? 2.228 -8.606 -14.392 1.00 91.38 116 GLN A N 1
ATOM 901 C CA . GLN A 1 116 ? 2.279 -9.970 -14.924 1.00 91.38 116 GLN A CA 1
ATOM 902 C C . GLN A 1 116 ? 1.022 -10.333 -15.723 1.00 91.38 116 GLN A C 1
ATOM 904 O O . GLN A 1 116 ? 1.142 -11.090 -16.676 1.00 91.38 116 GLN A O 1
ATOM 909 N N . ASP A 1 117 ? -0.145 -9.796 -15.355 1.00 93.62 117 ASP A N 1
ATOM 910 C CA . ASP A 1 117 ? -1.417 -10.004 -16.059 1.00 93.62 117 ASP A CA 1
ATOM 911 C C . ASP A 1 117 ? -1.457 -9.278 -17.420 1.00 93.62 117 ASP A C 1
ATOM 913 O O . ASP A 1 117 ? -2.154 -9.719 -18.331 1.00 93.62 117 ASP A O 1
ATOM 917 N N . ASP A 1 118 ? -0.722 -8.167 -17.558 1.00 90.44 118 ASP A N 1
ATOM 918 C CA . ASP A 1 118 ? -0.630 -7.373 -18.793 1.00 90.44 118 ASP A CA 1
ATOM 919 C C . ASP A 1 118 ? 0.332 -7.969 -19.847 1.00 90.44 118 ASP A C 1
ATOM 921 O O . ASP A 1 118 ? 0.360 -7.489 -20.986 1.00 90.44 118 ASP A O 1
ATOM 925 N N . LEU A 1 119 ? 1.144 -8.969 -19.476 1.00 87.75 119 LEU A N 1
ATOM 926 C CA . LEU A 1 119 ? 2.130 -9.628 -20.346 1.00 87.75 119 LEU A CA 1
ATOM 927 C C . LEU A 1 119 ? 1.543 -10.849 -21.067 1.00 87.75 119 LEU A C 1
ATOM 929 O O . LEU A 1 119 ? 1.804 -10.970 -22.287 1.00 87.75 119 LEU A O 1
#

Organism: Noccaea caerulescens (NCBI:txid107243)

pLDDT: mean 81.67, std 23.13, range [33.44, 98.44]

Sequence (119 aa):
MRPRYTAFTVGLGSLSRLHHRRFLTAPNPSEDFDFILYMANKAKSINKALNEFVPLCTNPFLHKIREAMRYSLLSNGKRVRPVLCLAACELVGGHESAAMRTACAVEMIHASSLIQDDL

Foldseek 3Di:
DDDDDDDDDDDDDDDDDDDDPPPPPDPDPDPPDPPVVLLVVVVVVLLVVLCVVLDADPPPVSNVVSVVLCVQLNPDDSLPQLSVQQVVCVVVVHHSVVRSVVSNVRSSVVSVVVVVVVD